Protein AF-A0A2K4MIV2-F1 (afdb_monomer_lite)

Sequence (69 aa):
EIQGVVNVVFSVGASGKYSGDASFNFSGDIPPRYRSAFKAAITTALQGYTCQANSQLKQEFGFKMDSGS

pLDDT: mean 88.81, std 10.53, range [44.72, 96.56]

Secondary structure (DSSP, 8-state):
--EEEEEEEEEE-TTSSEEEEEEEEE-TTS-HHHHHHHHHHHHHHHHH----TTEEEEEEEEEE-----

Foldseek 3Di:
DQKWKKKKKFFAAQQQATPPDIDIDTDPSHDPVCVVVVVVVVVVVRRVDRHPHGDIDIDMDIDDPPPPD

Organism: NCBI:txid2077146

Structure (mmCIF, N/CA/C/O backbone):
data_AF-A0A2K4MIV2-F1
#
_entry.id   AF-A0A2K4MIV2-F1
#
loop_
_atom_site.group_PDB
_atom_site.id
_atom_site.type_symbol
_atom_site.label_atom_id
_atom_site.label_alt_id
_atom_site.label_comp_id
_atom_site.label_asym_id
_atom_site.label_entity_id
_atom_site.label_seq_id
_atom_site.pdbx_PDB_ins_code
_atom_site.Cartn_x
_atom_site.Cartn_y
_atom_site.Cartn_z
_atom_site.occupancy
_atom_site.B_iso_or_equiv
_atom_site.auth_seq_id
_atom_site.auth_comp_id
_atom_site.auth_asym_id
_atom_site.auth_atom_id
_atom_site.pdbx_PDB_model_num
ATOM 1 N N . GLU A 1 1 ? 18.685 -2.059 -12.631 1.00 56.75 1 GLU A N 1
ATOM 2 C CA . GLU A 1 1 ? 17.804 -2.758 -11.672 1.00 56.75 1 GLU A CA 1
ATOM 3 C C . GLU A 1 1 ? 16.752 -1.799 -11.152 1.00 56.75 1 GLU A C 1
ATOM 5 O O . GLU A 1 1 ? 17.069 -0.631 -10.967 1.00 56.75 1 GLU A O 1
ATOM 10 N N . ILE A 1 2 ? 15.514 -2.254 -10.956 1.00 63.16 2 ILE A N 1
ATOM 11 C CA . ILE A 1 2 ? 14.486 -1.439 -10.300 1.00 63.16 2 ILE A CA 1
ATOM 12 C C . ILE A 1 2 ? 14.503 -1.823 -8.833 1.00 63.16 2 ILE A C 1
ATOM 14 O O . ILE A 1 2 ? 14.113 -2.932 -8.471 1.00 63.16 2 ILE A O 1
ATOM 18 N N . GLN A 1 3 ? 14.998 -0.909 -8.015 1.00 74.94 3 GLN A N 1
ATOM 19 C CA . GLN A 1 3 ? 14.943 -0.993 -6.569 1.00 74.94 3 GLN A CA 1
ATOM 20 C C . GLN A 1 3 ? 14.285 0.290 -6.089 1.00 74.94 3 GLN A C 1
ATOM 22 O O . GLN A 1 3 ? 14.574 1.364 -6.616 1.00 74.94 3 GLN A O 1
ATOM 27 N N . GLY A 1 4 ? 13.362 0.192 -5.147 1.00 84.06 4 GLY A N 1
ATOM 28 C CA . GLY A 1 4 ? 12.711 1.391 -4.659 1.00 84.06 4 GLY A CA 1
ATOM 29 C C . GLY A 1 4 ? 11.707 1.133 -3.566 1.00 84.06 4 GLY A C 1
ATOM 30 O O . GLY A 1 4 ? 11.282 0.006 -3.317 1.00 84.06 4 GLY A O 1
ATOM 31 N N . VAL A 1 5 ? 11.342 2.221 -2.909 1.00 91.06 5 VAL A N 1
ATOM 32 C CA . VAL A 1 5 ? 10.524 2.199 -1.710 1.00 91.06 5 VAL A CA 1
ATOM 33 C C . VAL A 1 5 ? 9.203 2.901 -1.984 1.00 91.06 5 VAL A C 1
ATOM 35 O O . VAL A 1 5 ? 9.167 4.010 -2.522 1.00 91.06 5 VAL A O 1
ATOM 38 N N . VAL A 1 6 ? 8.105 2.269 -1.574 1.00 93.56 6 VAL A N 1
ATOM 39 C CA . VAL A 1 6 ? 6.780 2.885 -1.552 1.00 93.56 6 VAL A CA 1
ATOM 40 C C . VAL A 1 6 ? 6.359 3.077 -0.103 1.00 93.56 6 VAL A C 1
ATOM 42 O O . VAL A 1 6 ? 6.146 2.118 0.631 1.00 93.56 6 VAL A O 1
ATOM 45 N N . ASN A 1 7 ? 6.226 4.333 0.306 1.00 95.69 7 ASN A N 1
ATOM 46 C CA . ASN A 1 7 ? 5.645 4.694 1.590 1.00 95.69 7 ASN A CA 1
ATOM 47 C C . ASN A 1 7 ? 4.126 4.756 1.430 1.00 95.69 7 ASN A C 1
ATOM 49 O O . ASN A 1 7 ? 3.625 5.547 0.627 1.00 95.69 7 ASN A O 1
ATOM 53 N N . VAL A 1 8 ? 3.400 3.943 2.189 1.00 96.25 8 VAL A N 1
ATOM 54 C CA . VAL A 1 8 ? 1.943 3.848 2.104 1.00 96.25 8 VAL A CA 1
ATOM 55 C C . VAL A 1 8 ? 1.320 4.217 3.433 1.00 96.25 8 VAL A C 1
ATOM 57 O O . VAL A 1 8 ? 1.670 3.656 4.466 1.00 96.25 8 VAL A O 1
ATOM 60 N N . VAL A 1 9 ? 0.391 5.167 3.396 1.00 96.56 9 VAL A N 1
ATOM 61 C CA . VAL A 1 9 ? -0.472 5.501 4.532 1.00 96.56 9 VAL A CA 1
ATOM 62 C C . VAL A 1 9 ? -1.860 4.981 4.215 1.00 96.56 9 VAL A C 1
ATOM 64 O O . VAL A 1 9 ? -2.408 5.335 3.174 1.00 96.56 9 VAL A O 1
ATOM 67 N N . PHE A 1 10 ? -2.421 4.143 5.080 1.00 96.12 10 PHE A N 1
ATOM 68 C CA . PHE A 1 10 ? -3.720 3.518 4.857 1.00 96.12 10 PHE A CA 1
ATOM 69 C C . PHE A 1 10 ? -4.578 3.512 6.118 1.00 96.12 10 PHE A C 1
ATOM 71 O O . PHE A 1 10 ? -4.067 3.506 7.241 1.00 96.12 10 PHE A O 1
ATOM 78 N N . SER A 1 11 ? -5.891 3.512 5.913 1.00 95.94 11 SER A N 1
ATOM 79 C CA . SER A 1 11 ? -6.876 3.468 6.990 1.00 95.94 11 SER A CA 1
ATOM 80 C C . SER A 1 11 ? -7.355 2.039 7.243 1.00 95.94 11 SER A C 1
ATOM 82 O O . SER A 1 11 ? -7.539 1.238 6.320 1.00 95.94 11 SER A O 1
ATOM 84 N N . VAL A 1 12 ? -7.560 1.719 8.517 1.00 95.94 12 VAL A N 1
ATOM 85 C CA . VAL A 1 12 ? -8.077 0.436 8.990 1.00 95.94 12 VAL A CA 1
ATOM 86 C C . VAL A 1 12 ? -9.452 0.672 9.602 1.00 95.94 12 VAL A C 1
ATOM 88 O O . VAL A 1 12 ? -9.601 1.448 10.546 1.00 95.94 12 VAL A O 1
ATOM 91 N N . GLY A 1 13 ? -10.463 -0.002 9.061 1.00 93.88 13 GLY A N 1
ATOM 92 C CA . GLY A 1 13 ? -11.839 0.105 9.530 1.00 93.88 13 GLY A CA 1
ATOM 93 C C . GLY A 1 13 ? -12.069 -0.562 10.888 1.00 93.88 13 GLY A C 1
ATOM 94 O O . GLY A 1 13 ? -11.178 -1.176 11.480 1.00 93.88 13 GLY A O 1
ATOM 95 N N . ALA A 1 14 ? -13.312 -0.497 11.366 1.00 94.69 14 ALA A N 1
ATOM 96 C CA . ALA A 1 14 ? -13.721 -1.087 12.643 1.00 94.69 14 ALA A CA 1
ATOM 97 C C . ALA A 1 14 ? -13.523 -2.616 12.711 1.00 94.69 14 ALA A C 1
ATOM 99 O O . ALA A 1 14 ? -13.383 -3.174 13.794 1.00 94.69 14 ALA A O 1
ATOM 100 N N . SER A 1 15 ? -13.466 -3.294 11.561 1.00 93.81 15 SER A N 1
ATOM 101 C CA . SER A 1 15 ? -13.201 -4.734 11.455 1.00 93.81 15 SER A CA 1
ATOM 102 C C . SER A 1 15 ? -11.720 -5.111 11.595 1.00 93.81 15 SER A C 1
ATOM 104 O O . SER A 1 15 ? -11.377 -6.285 11.472 1.00 93.81 15 SER A O 1
ATOM 106 N N . GLY A 1 16 ? -10.823 -4.137 11.787 1.00 94.62 16 GLY A N 1
ATOM 107 C CA . GLY A 1 16 ? -9.378 -4.375 11.757 1.00 94.62 16 GLY A CA 1
ATOM 108 C C . GLY A 1 16 ? -8.838 -4.654 10.349 1.00 94.62 16 GLY A C 1
ATOM 109 O O . GLY A 1 16 ? -7.698 -5.088 10.204 1.00 94.62 16 GLY A O 1
ATOM 110 N N . LYS A 1 17 ? -9.641 -4.417 9.303 1.00 95.75 17 LYS A N 1
ATOM 111 C CA . LYS A 1 17 ? -9.263 -4.596 7.895 1.00 95.75 17 LYS A CA 1
ATOM 112 C C . LYS A 1 17 ? -9.022 -3.268 7.196 1.00 95.75 17 LYS A C 1
ATOM 114 O O . LYS A 1 17 ? -9.588 -2.244 7.575 1.00 95.75 17 LYS A O 1
ATOM 119 N N . TYR A 1 18 ? -8.199 -3.313 6.152 1.00 94.44 18 TYR A N 1
ATOM 120 C CA . TYR A 1 18 ? -7.994 -2.192 5.242 1.00 94.44 18 TYR A CA 1
ATOM 121 C C . TYR A 1 18 ? -9.337 -1.661 4.715 1.00 94.44 18 TYR A C 1
ATOM 123 O O . TYR A 1 18 ? -10.158 -2.435 4.225 1.00 94.44 18 TYR A O 1
ATOM 131 N N . SER A 1 19 ? -9.565 -0.350 4.828 1.00 92.00 19 SER A N 1
ATOM 132 C CA . SER A 1 19 ? -10.851 0.273 4.483 1.00 92.00 19 SER A CA 1
ATOM 133 C C . SER A 1 19 ? -11.030 0.572 2.993 1.00 92.00 19 SER A C 1
ATOM 135 O O . SER A 1 19 ? -12.111 0.990 2.595 1.00 92.00 19 SER A O 1
ATOM 137 N N . GLY A 1 20 ? -9.991 0.375 2.172 1.00 90.25 20 GLY A N 1
ATOM 138 C CA . GLY A 1 20 ? -9.988 0.756 0.754 1.00 90.25 20 GLY A CA 1
ATOM 139 C C . GLY A 1 20 ? -9.297 2.092 0.460 1.00 90.25 20 GLY A C 1
ATOM 140 O O . GLY A 1 20 ? -9.026 2.382 -0.703 1.00 90.25 20 GLY A O 1
ATOM 141 N N . ASP A 1 21 ? -8.924 2.859 1.490 1.00 89.44 21 ASP A N 1
ATOM 142 C CA . ASP A 1 21 ? -8.285 4.170 1.337 1.00 89.44 21 ASP A CA 1
ATOM 143 C C . ASP A 1 21 ? -6.790 4.111 1.650 1.00 89.44 21 ASP A C 1
ATOM 145 O O . ASP A 1 21 ? -6.385 3.867 2.791 1.00 89.44 21 ASP A O 1
ATOM 149 N N . ALA A 1 22 ? -5.953 4.342 0.633 1.00 94.75 22 ALA A N 1
ATOM 150 C CA . ALA A 1 22 ? -4.504 4.426 0.791 1.00 94.75 22 ALA A CA 1
ATOM 151 C C . ALA A 1 22 ? -3.879 5.552 -0.043 1.00 94.75 22 ALA A C 1
ATOM 153 O O . ALA A 1 22 ? -4.203 5.754 -1.214 1.00 94.75 22 ALA A O 1
ATOM 154 N N . SER A 1 23 ? -2.908 6.228 0.561 1.00 95.81 23 SER A N 1
ATOM 155 C CA . SER A 1 23 ? -2.030 7.207 -0.073 1.00 95.81 23 SER A CA 1
ATOM 156 C C . SER A 1 23 ? -0.669 6.575 -0.336 1.00 95.81 23 SER A C 1
ATOM 158 O O . SER A 1 23 ? -0.067 6.002 0.569 1.00 95.81 23 SER A O 1
ATOM 160 N N . PHE A 1 24 ? -0.170 6.705 -1.565 1.00 95.56 24 PHE A N 1
ATOM 161 C CA . PHE A 1 24 ? 1.071 6.073 -2.015 1.00 95.56 24 PHE A CA 1
ATOM 162 C C . PHE A 1 24 ? 2.107 7.132 -2.386 1.00 95.56 24 PHE A C 1
ATOM 164 O O . PHE A 1 24 ? 1.889 7.909 -3.317 1.00 95.56 24 PHE A O 1
ATOM 171 N N . ASN A 1 25 ? 3.253 7.113 -1.711 1.00 95.31 25 ASN A N 1
ATOM 172 C CA . ASN A 1 25 ? 4.405 7.944 -2.031 1.00 95.31 25 ASN A CA 1
ATOM 173 C C . ASN A 1 25 ? 5.554 7.070 -2.548 1.00 95.31 25 ASN A C 1
ATOM 175 O O . ASN A 1 25 ? 6.103 6.254 -1.809 1.00 95.31 25 ASN A O 1
ATOM 179 N N . PHE A 1 26 ? 5.898 7.233 -3.824 1.00 92.12 26 PHE A N 1
ATOM 180 C CA . PHE A 1 26 ? 6.938 6.457 -4.502 1.00 92.12 26 PHE A CA 1
ATOM 181 C C . PHE A 1 26 ? 8.271 7.194 -4.411 1.00 92.12 26 PHE A C 1
ATOM 183 O O . PHE A 1 26 ? 8.312 8.390 -4.704 1.00 92.12 26 PHE A O 1
ATOM 190 N N . SER A 1 27 ? 9.355 6.491 -4.072 1.00 87.75 27 SER A N 1
ATOM 191 C CA . SER A 1 27 ? 10.700 7.056 -4.207 1.00 87.75 27 SER A CA 1
ATOM 192 C C . SER A 1 27 ? 10.992 7.436 -5.668 1.00 87.75 27 SER A C 1
ATOM 194 O O . SER A 1 27 ? 10.384 6.904 -6.605 1.00 87.75 27 SER A O 1
ATOM 196 N N . GLY A 1 28 ? 11.913 8.384 -5.873 1.00 82.12 28 GLY A N 1
ATOM 197 C CA . GLY A 1 28 ? 12.288 8.861 -7.212 1.00 82.12 28 GLY A CA 1
ATOM 198 C C . GLY A 1 28 ? 12.830 7.752 -8.120 1.00 82.12 28 GLY A C 1
ATOM 199 O O . GLY A 1 28 ? 12.677 7.822 -9.337 1.00 82.12 28 GLY A O 1
ATOM 200 N N . ASP A 1 29 ? 13.373 6.695 -7.519 1.00 83.06 29 ASP A N 1
ATOM 201 C CA . ASP A 1 29 ? 14.004 5.571 -8.210 1.00 83.06 29 ASP A CA 1
ATOM 202 C C . ASP A 1 29 ? 13.000 4.621 -8.872 1.00 83.06 29 ASP A C 1
ATOM 204 O O . ASP A 1 29 ? 13.395 3.818 -9.718 1.00 83.06 29 ASP A O 1
ATOM 208 N N . ILE A 1 30 ? 11.700 4.702 -8.535 1.00 84.88 30 ILE A N 1
ATOM 209 C CA . ILE A 1 30 ? 10.680 3.868 -9.185 1.00 84.88 30 ILE A CA 1
ATOM 210 C C . ILE A 1 30 ? 10.103 4.578 -10.421 1.00 84.88 30 ILE A C 1
ATOM 212 O O . ILE A 1 30 ? 9.417 5.608 -10.303 1.00 84.88 30 ILE A O 1
ATOM 216 N N . PRO A 1 31 ? 10.296 4.008 -11.629 1.00 87.38 31 PRO A N 1
ATOM 217 C CA . PRO A 1 31 ? 9.787 4.615 -12.848 1.00 87.38 31 PRO A CA 1
ATOM 218 C C . PRO A 1 31 ? 8.250 4.703 -12.842 1.00 87.38 31 PRO A C 1
ATOM 220 O O . PRO A 1 31 ? 7.588 3.731 -12.457 1.00 87.38 31 PRO A O 1
ATOM 223 N N . PRO A 1 32 ? 7.649 5.801 -13.348 1.00 89.75 32 PRO A N 1
ATOM 224 C CA . PRO A 1 32 ? 6.197 5.997 -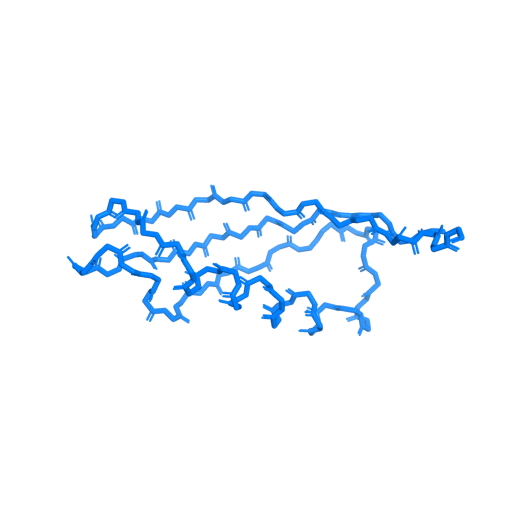13.356 1.00 89.75 32 PRO A CA 1
ATOM 225 C C . PRO A 1 32 ? 5.393 4.832 -13.945 1.00 89.75 32 PRO A C 1
ATOM 227 O O . PRO A 1 32 ? 4.337 4.491 -13.414 1.00 89.75 32 PRO A O 1
ATOM 230 N N . ARG A 1 33 ? 5.929 4.166 -14.978 1.00 90.12 33 ARG A N 1
ATOM 231 C CA . ARG A 1 33 ? 5.299 3.010 -15.640 1.00 90.12 33 ARG A CA 1
ATOM 232 C C . ARG A 1 33 ? 5.025 1.816 -14.714 1.00 90.12 33 ARG A C 1
ATOM 234 O O . ARG A 1 33 ? 4.112 1.052 -14.991 1.00 90.12 33 ARG A O 1
ATOM 241 N N . TYR A 1 34 ? 5.765 1.669 -13.611 1.00 88.81 34 TYR A N 1
ATOM 242 C CA . TYR A 1 34 ? 5.573 0.568 -12.654 1.00 88.81 34 TYR A CA 1
ATOM 243 C C . TYR A 1 34 ? 4.667 0.933 -11.478 1.00 88.81 34 TYR A C 1
ATOM 245 O O . TYR A 1 34 ? 4.209 0.047 -10.758 1.00 88.81 34 TYR A O 1
ATOM 253 N N . ARG A 1 35 ? 4.355 2.222 -11.283 1.00 90.62 35 ARG A N 1
ATOM 254 C CA . ARG A 1 35 ? 3.588 2.687 -10.117 1.00 90.62 35 ARG A CA 1
ATOM 255 C C . ARG A 1 35 ? 2.212 2.036 -10.036 1.00 90.62 35 ARG A C 1
ATOM 257 O O . ARG A 1 35 ? 1.786 1.680 -8.947 1.00 90.62 35 ARG A O 1
ATOM 264 N N . SER A 1 36 ? 1.529 1.857 -11.167 1.00 92.25 36 SER A N 1
ATOM 265 C CA . SER A 1 36 ? 0.217 1.194 -11.199 1.00 92.25 36 SER A CA 1
ATOM 266 C C . SER A 1 36 ? 0.299 -0.265 -10.729 1.00 92.25 36 SER A C 1
ATOM 268 O O . SER A 1 36 ? -0.480 -0.663 -9.865 1.00 92.25 36 SER A O 1
ATOM 270 N N . ALA A 1 37 ? 1.291 -1.022 -11.208 1.00 90.62 37 ALA A N 1
ATOM 271 C CA . ALA A 1 37 ? 1.507 -2.407 -10.794 1.00 90.62 37 ALA A CA 1
ATOM 272 C C . ALA A 1 37 ? 1.844 -2.514 -9.297 1.00 90.62 37 ALA A C 1
ATOM 274 O O . ALA A 1 37 ? 1.276 -3.347 -8.595 1.00 90.62 37 ALA A O 1
ATOM 275 N N . PHE A 1 38 ? 2.701 -1.627 -8.779 1.00 91.25 38 PHE A N 1
ATOM 276 C CA . PHE A 1 38 ? 3.021 -1.596 -7.349 1.00 91.25 38 PHE A CA 1
ATOM 277 C C . PHE A 1 38 ? 1.817 -1.228 -6.483 1.00 91.25 38 PHE A C 1
ATOM 279 O O . PHE A 1 38 ? 1.617 -1.864 -5.454 1.00 91.25 38 PHE A O 1
ATOM 286 N N . LYS A 1 39 ? 0.973 -0.270 -6.898 1.00 93.62 39 LYS A N 1
ATOM 287 C CA . LYS A 1 39 ? -0.284 0.018 -6.183 1.00 93.62 39 LYS A CA 1
ATOM 288 C C . LYS A 1 39 ? -1.147 -1.231 -6.073 1.00 93.62 39 LYS A C 1
ATOM 290 O O . LYS A 1 39 ? -1.554 -1.571 -4.972 1.00 93.62 39 LYS A O 1
ATOM 295 N N . ALA A 1 40 ? -1.376 -1.922 -7.191 1.00 93.38 40 ALA A N 1
ATOM 296 C CA . ALA A 1 40 ? -2.193 -3.130 -7.208 1.00 93.38 40 ALA A CA 1
ATOM 297 C C . ALA A 1 40 ? -1.626 -4.211 -6.274 1.00 93.38 40 ALA A C 1
ATOM 299 O O . ALA A 1 40 ? -2.357 -4.741 -5.442 1.00 93.38 40 ALA A O 1
ATOM 300 N N . ALA A 1 41 ? -0.319 -4.482 -6.350 1.00 92.56 41 ALA A N 1
ATOM 301 C CA . ALA A 1 41 ? 0.337 -5.462 -5.488 1.00 92.56 41 ALA A CA 1
ATOM 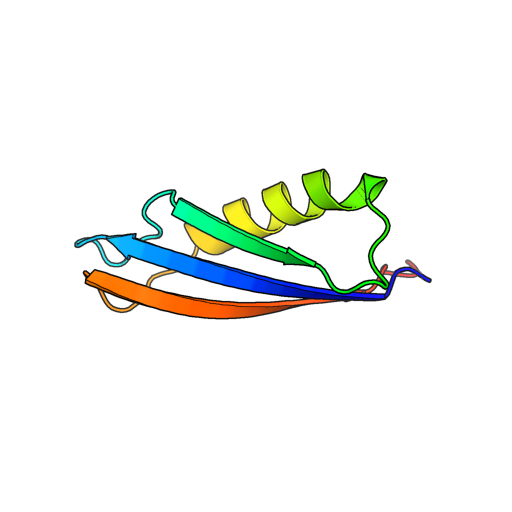302 C C . ALA A 1 41 ? 0.224 -5.104 -3.995 1.00 92.56 41 ALA A C 1
ATOM 304 O O . ALA A 1 41 ? -0.107 -5.965 -3.180 1.00 92.56 41 ALA A O 1
ATOM 305 N N . ILE A 1 42 ? 0.445 -3.834 -3.634 1.00 94.62 42 ILE A N 1
ATOM 306 C CA . ILE A 1 42 ? 0.324 -3.377 -2.244 1.00 94.62 42 ILE A CA 1
ATOM 307 C C . ILE A 1 42 ? -1.124 -3.469 -1.768 1.00 94.62 42 ILE A C 1
ATOM 309 O O . ILE A 1 42 ? -1.367 -3.980 -0.683 1.00 94.62 42 ILE A O 1
ATOM 313 N N . THR A 1 43 ? -2.096 -3.021 -2.564 1.00 94.50 43 THR A N 1
ATOM 314 C CA . THR A 1 43 ? -3.517 -3.109 -2.205 1.00 94.50 43 THR A CA 1
ATOM 315 C C . THR A 1 43 ? -3.935 -4.556 -1.945 1.00 94.50 43 THR A C 1
ATOM 317 O O . THR A 1 43 ? -4.590 -4.820 -0.939 1.00 94.50 43 THR A O 1
ATOM 320 N N . THR A 1 44 ? -3.503 -5.501 -2.783 1.00 94.00 44 THR A N 1
ATOM 321 C CA . THR A 1 44 ? -3.738 -6.935 -2.556 1.00 94.00 44 THR A CA 1
ATOM 322 C C . THR A 1 44 ? -3.095 -7.416 -1.253 1.00 94.00 44 THR A C 1
ATOM 324 O O . THR A 1 44 ? -3.729 -8.137 -0.487 1.00 94.00 44 THR A O 1
ATOM 327 N N . ALA A 1 45 ? -1.866 -6.987 -0.948 1.00 92.50 45 ALA A N 1
ATOM 328 C CA . ALA A 1 45 ? -1.212 -7.332 0.314 1.00 92.50 45 ALA A CA 1
ATOM 329 C C . ALA A 1 45 ? -1.967 -6.769 1.534 1.00 92.50 45 ALA A C 1
ATOM 331 O O . ALA A 1 45 ? -2.196 -7.493 2.503 1.00 92.50 45 ALA A O 1
ATOM 332 N N . LEU A 1 46 ? -2.424 -5.512 1.468 1.00 94.12 46 LEU A N 1
ATOM 333 C CA . LEU A 1 46 ? -3.186 -4.857 2.539 1.00 94.12 46 LEU A CA 1
ATOM 334 C C . LEU A 1 46 ? -4.519 -5.559 2.835 1.00 94.12 46 LEU A C 1
ATOM 336 O O . LEU A 1 46 ? -4.944 -5.589 3.989 1.00 94.12 46 LEU A O 1
ATOM 340 N N . GLN A 1 47 ? -5.169 -6.160 1.833 1.00 92.12 47 GLN A N 1
ATOM 341 C CA . GLN A 1 47 ? -6.385 -6.959 2.043 1.00 92.12 47 GLN A CA 1
ATOM 342 C C . GLN A 1 47 ? -6.134 -8.192 2.928 1.00 92.12 47 GLN A C 1
ATOM 344 O O . GLN A 1 47 ? -7.026 -8.621 3.665 1.00 92.12 47 GLN A O 1
ATOM 349 N N . GLY A 1 48 ? -4.919 -8.745 2.891 1.00 91.81 48 GLY A N 1
ATOM 350 C CA . GLY A 1 48 ? -4.513 -9.876 3.724 1.00 91.81 48 GLY A CA 1
ATOM 351 C C . GLY A 1 48 ? -4.227 -9.504 5.180 1.00 91.81 48 GLY A C 1
ATOM 352 O O . GLY A 1 48 ? -4.225 -10.379 6.046 1.00 91.81 48 GLY A O 1
ATOM 353 N N . TYR A 1 49 ? -4.011 -8.223 5.484 1.00 89.50 49 TYR A N 1
ATOM 354 C CA . TYR A 1 49 ? -3.624 -7.793 6.823 1.00 89.50 49 TYR A CA 1
ATOM 355 C C . TYR A 1 49 ? -4.820 -7.685 7.774 1.00 89.50 49 TYR A C 1
ATOM 357 O O . TYR A 1 49 ? -5.954 -7.390 7.389 1.00 89.50 49 TYR A O 1
ATOM 365 N N . THR A 1 50 ? -4.547 -7.947 9.049 1.00 93.44 50 THR A N 1
ATOM 366 C CA . THR A 1 50 ? -5.437 -7.631 10.165 1.00 93.44 50 THR A CA 1
ATOM 367 C C . THR A 1 50 ? -4.649 -6.752 11.119 1.00 93.44 50 THR A C 1
ATOM 369 O O . THR A 1 50 ? -3.594 -7.150 11.608 1.00 93.44 50 THR A O 1
ATOM 372 N N . CYS A 1 51 ? -5.145 -5.550 11.353 1.00 91.56 51 CYS A N 1
ATOM 373 C CA . CYS A 1 51 ? -4.475 -4.513 12.119 1.00 91.56 51 CYS A CA 1
ATOM 374 C C . CYS A 1 51 ? -5.381 -4.017 13.250 1.00 91.56 51 CYS A C 1
ATOM 376 O O . CYS A 1 51 ? -6.546 -4.408 13.354 1.00 91.56 51 CYS A O 1
ATOM 378 N N . GLN A 1 52 ? -4.860 -3.123 14.09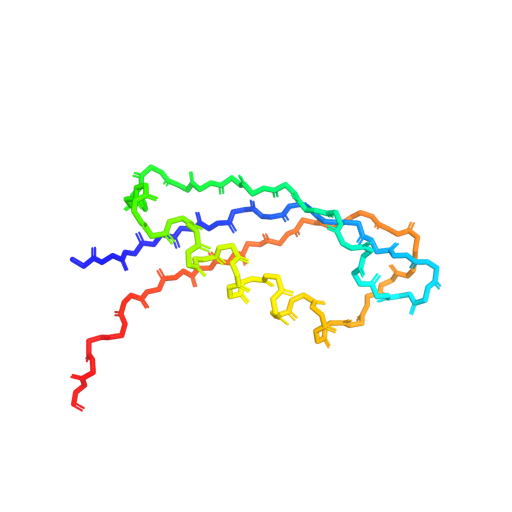2 1.00 92.75 52 GLN A N 1
ATOM 379 C CA . GLN A 1 52 ? -5.674 -2.454 15.101 1.00 92.75 52 GLN A CA 1
ATOM 380 C C . GLN A 1 52 ? -6.817 -1.680 14.426 1.00 92.75 52 GLN A C 1
ATOM 382 O O . GLN A 1 52 ? -6.583 -0.855 13.543 1.00 92.75 52 GLN A O 1
ATOM 387 N N . ALA A 1 53 ? -8.052 -1.955 14.839 1.00 95.00 53 ALA A N 1
ATOM 388 C CA . ALA A 1 53 ? -9.239 -1.311 14.291 1.00 95.00 53 ALA A CA 1
ATOM 389 C C . ALA A 1 53 ? -9.235 0.211 14.516 1.00 95.00 53 ALA A C 1
ATOM 391 O O . ALA A 1 53 ? -8.676 0.697 15.501 1.00 95.00 53 ALA A O 1
ATOM 392 N N . ASN A 1 54 ? -9.908 0.944 13.621 1.00 93.75 54 ASN A N 1
ATOM 393 C CA . ASN A 1 54 ? -10.071 2.404 13.680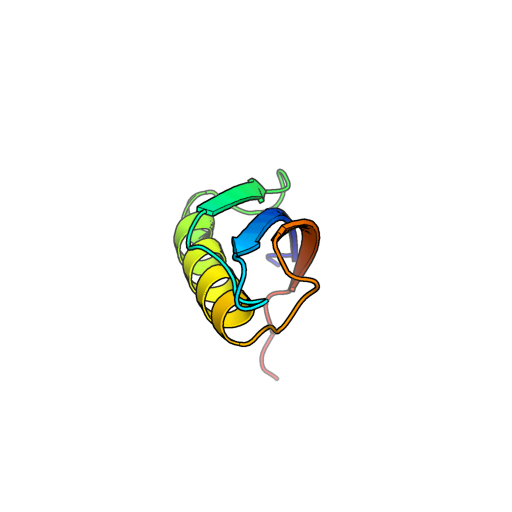 1.00 93.75 54 ASN A CA 1
ATOM 394 C C . ASN A 1 54 ? -8.739 3.160 13.789 1.00 93.75 54 ASN A C 1
ATOM 396 O O . ASN A 1 54 ? -8.610 4.117 14.553 1.00 93.75 54 ASN A O 1
ATOM 400 N N . SER A 1 55 ? -7.734 2.705 13.046 1.00 94.81 55 SER A N 1
ATOM 401 C CA . SER A 1 55 ? -6.400 3.294 13.054 1.00 94.81 55 SER A CA 1
ATOM 402 C C . SER A 1 55 ? -5.985 3.743 11.660 1.00 94.81 55 SER A C 1
ATOM 404 O O . SER A 1 55 ? -6.514 3.287 10.644 1.00 94.81 55 SER A O 1
ATOM 406 N N . GLN A 1 56 ? -5.014 4.649 11.625 1.00 95.81 56 GLN A N 1
ATOM 407 C CA . GLN A 1 56 ? -4.284 4.992 10.418 1.00 95.81 56 GLN A CA 1
ATOM 408 C C . GLN A 1 56 ? -2.846 4.520 10.591 1.00 95.81 56 GLN A C 1
ATOM 410 O O . GLN A 1 56 ? -2.199 4.839 11.589 1.00 95.81 56 GLN A O 1
ATOM 415 N N . LEU A 1 57 ? -2.357 3.757 9.621 1.00 95.38 57 LEU A N 1
ATOM 416 C CA . LEU A 1 57 ? -1.036 3.149 9.670 1.00 95.38 57 LEU A CA 1
ATOM 417 C C . LEU A 1 57 ? -0.184 3.642 8.512 1.00 95.38 57 LEU A C 1
ATOM 419 O O . LEU A 1 57 ? -0.680 3.910 7.417 1.00 95.38 57 LEU A O 1
ATOM 423 N N . LYS A 1 58 ? 1.119 3.735 8.768 1.00 95.12 58 LYS A N 1
ATOM 424 C CA . LYS A 1 58 ? 2.138 3.992 7.757 1.00 95.12 58 LYS A CA 1
ATOM 425 C C . LYS A 1 58 ? 3.016 2.755 7.636 1.00 95.12 58 LYS A C 1
ATOM 427 O O . LYS A 1 58 ? 3.548 2.286 8.638 1.00 95.12 58 LYS A O 1
ATOM 432 N N . GLN A 1 59 ? 3.193 2.266 6.416 1.00 94.19 59 GLN A N 1
ATOM 433 C CA . GLN A 1 59 ? 4.042 1.122 6.116 1.00 94.19 59 GLN A CA 1
ATOM 434 C C . GLN A 1 59 ? 4.932 1.401 4.911 1.00 94.19 59 GLN A C 1
ATOM 436 O O . GLN A 1 59 ? 4.521 2.022 3.930 1.00 94.19 59 GLN A O 1
ATOM 441 N N . GLU A 1 60 ? 6.163 0.919 5.001 1.00 94.56 60 GLU A N 1
ATOM 442 C CA . GLU A 1 60 ? 7.127 0.954 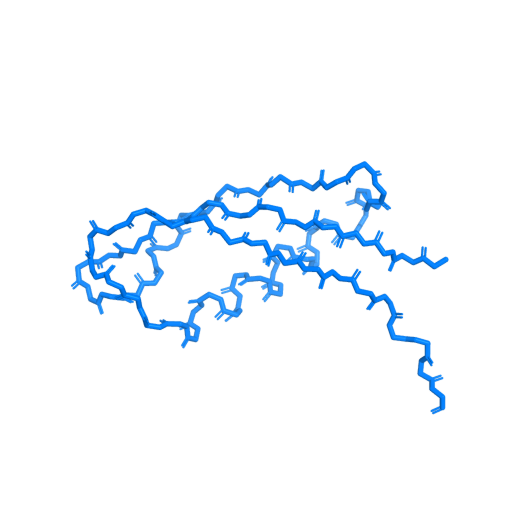3.918 1.00 94.56 60 GLU A CA 1
ATOM 443 C C . GLU A 1 60 ? 7.120 -0.379 3.161 1.00 94.56 60 GLU A C 1
ATOM 445 O O . GLU A 1 60 ? 7.189 -1.447 3.769 1.00 94.56 60 GLU A O 1
ATOM 450 N N . PHE A 1 61 ? 7.040 -0.314 1.832 1.00 91.88 61 PHE A N 1
ATOM 451 C CA . PHE A 1 61 ? 7.152 -1.469 0.948 1.00 91.88 61 PHE A CA 1
ATOM 452 C C . PHE A 1 61 ? 8.395 -1.318 0.075 1.00 91.88 61 PHE A C 1
ATOM 454 O O . PHE A 1 61 ? 8.437 -0.472 -0.822 1.00 91.88 61 PHE A O 1
ATOM 461 N N . GLY A 1 62 ? 9.406 -2.140 0.350 1.00 89.38 62 GLY A N 1
ATOM 462 C CA . GLY A 1 62 ? 10.607 -2.245 -0.470 1.00 89.38 62 GLY A CA 1
ATOM 463 C C . GLY A 1 62 ? 10.380 -3.193 -1.642 1.00 89.38 62 GLY A C 1
ATOM 464 O O . GLY A 1 62 ? 10.018 -4.351 -1.449 1.00 89.38 62 GLY A O 1
ATOM 465 N N . PHE A 1 63 ? 10.616 -2.707 -2.857 1.00 86.06 63 PHE A N 1
ATOM 466 C CA . PHE A 1 63 ? 10.600 -3.509 -4.073 1.00 86.06 63 PHE A CA 1
ATOM 467 C C . PHE A 1 63 ? 12.022 -3.693 -4.572 1.00 86.06 63 PHE A C 1
ATOM 469 O O . PHE A 1 63 ? 12.771 -2.726 -4.726 1.00 86.06 63 PHE A O 1
ATOM 476 N N . LYS A 1 64 ? 12.360 -4.938 -4.887 1.00 83.88 64 LYS A N 1
ATOM 477 C CA . LYS A 1 64 ? 13.558 -5.294 -5.632 1.00 83.88 64 LYS A CA 1
ATOM 478 C C . LYS A 1 64 ? 13.119 -6.145 -6.812 1.00 83.88 64 LYS A C 1
ATOM 480 O O . LYS A 1 64 ? 12.327 -7.067 -6.641 1.00 83.88 64 LYS A O 1
ATOM 485 N N . MET A 1 65 ? 13.578 -5.798 -8.010 1.00 73.38 65 MET A N 1
ATOM 486 C CA . MET A 1 65 ? 13.387 -6.652 -9.175 1.00 73.38 65 MET A CA 1
ATOM 487 C C . MET A 1 65 ? 14.120 -7.965 -8.913 1.00 73.38 65 MET A C 1
ATOM 489 O O . MET A 1 65 ? 15.331 -7.955 -8.691 1.00 73.38 65 MET A O 1
ATOM 493 N N . ASP A 1 66 ? 13.372 -9.062 -8.880 1.00 70.81 66 ASP A N 1
ATOM 494 C CA . ASP A 1 66 ? 13.964 -10.382 -8.758 1.00 70.81 66 ASP A CA 1
ATOM 495 C C . ASP A 1 66 ? 14.694 -10.680 -10.069 1.00 70.81 66 ASP A C 1
ATOM 497 O O . ASP A 1 66 ? 14.082 -10.775 -11.138 1.00 70.81 66 ASP A O 1
ATOM 501 N N . SER A 1 67 ? 16.020 -10.722 -10.003 1.00 59.44 67 SER A N 1
ATOM 502 C CA . SER A 1 67 ? 16.857 -11.199 -11.096 1.00 59.44 67 SER A CA 1
ATOM 503 C C . SER A 1 67 ? 16.753 -12.717 -11.076 1.00 59.44 67 SER A C 1
ATOM 505 O O . SER A 1 67 ? 17.669 -13.377 -10.588 1.00 59.44 67 SER A O 1
ATOM 507 N N . GLY A 1 68 ? 15.598 -13.243 -11.501 1.00 58.50 68 GLY A N 1
ATOM 508 C CA . GLY A 1 68 ? 15.319 -14.675 -11.518 1.00 58.50 68 GLY A CA 1
ATOM 509 C C . GLY A 1 68 ? 16.542 -15.429 -12.030 1.00 58.50 68 GLY A C 1
ATOM 510 O O . GLY A 1 68 ? 16.993 -15.184 -13.151 1.00 58.50 68 GLY A O 1
ATOM 511 N N . SER A 1 69 ? 17.127 -16.230 -11.142 1.00 44.72 69 SER A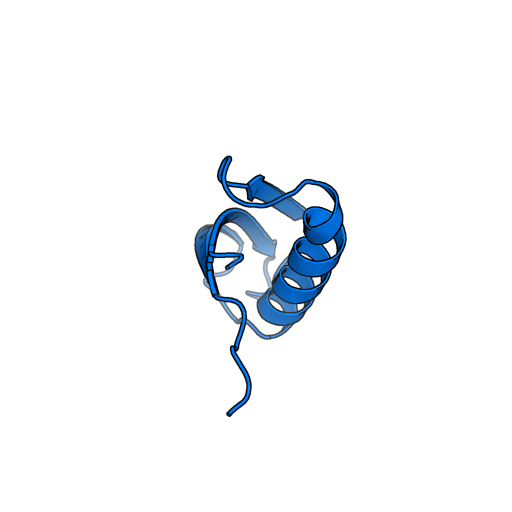 N 1
ATOM 512 C CA . SER A 1 69 ? 18.267 -17.102 -11.432 1.00 44.72 69 SER A CA 1
ATOM 513 C C . SER A 1 69 ? 17.771 -18.403 -12.038 1.00 44.72 69 SER A C 1
ATOM 515 O O . SER A 1 69 ? 16.731 -18.900 -11.548 1.00 44.72 69 SER A O 1
#

Radius of gyration: 13.1 Å; chains: 1; bounding box: 32×26×31 Å